Protein AF-A0A099SEY1-F1 (afdb_monomer_lite)

pLDDT: mean 81.22, std 17.18, range [34.0, 96.62]

Secondary structure (DSSP, 8-state):
--PPPPGGGGGS-TT-SEEEETT-TT-HHHHHSPPPSEEEE--S-HHHHHHHHHHHH-HHHHHHHHHT----HHHHHHHHHHHHHS-------

Foldseek 3Di:
DDDDQPPVCVPVPLAALEEADQDCDVVVNVVRHDDHVYYHDHHPDPVVVVVVVCCVPPVPVVVVVVVPDDDDPVVVVVVVVVVVVPPPPPPPD

Radius of gyration: 17.94 Å; chains: 1; bounding box: 36×26×49 Å

Structure (mmCIF, N/CA/C/O backbone):
data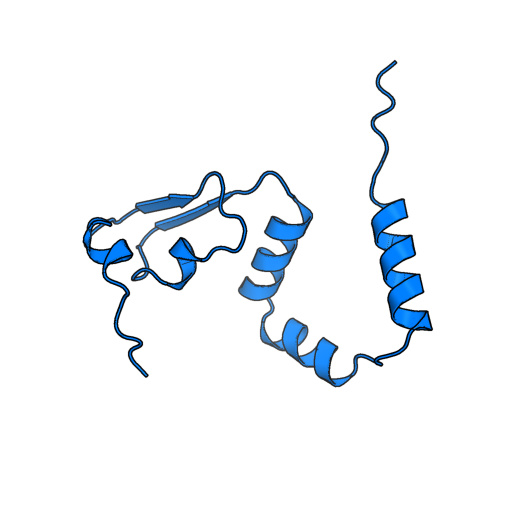_AF-A0A099SEY1-F1
#
_entry.id   AF-A0A099SEY1-F1
#
loop_
_atom_site.group_PDB
_atom_site.id
_atom_site.type_symbol
_atom_site.label_atom_id
_atom_site.label_alt_id
_atom_site.label_comp_id
_atom_site.label_asym_id
_atom_site.label_entity_id
_atom_site.label_seq_id
_atom_site.pdbx_PDB_ins_code
_atom_site.Cartn_x
_atom_site.Cartn_y
_atom_site.Cartn_z
_atom_site.occupancy
_atom_site.B_iso_or_equiv
_atom_site.auth_seq_id
_atom_site.auth_comp_id
_atom_site.auth_asym_id
_atom_site.auth_atom_id
_atom_site.pdbx_PDB_model_num
ATOM 1 N N . MET A 1 1 ? -9.856 -3.957 -22.414 1.00 34.00 1 MET A N 1
ATOM 2 C CA . MET A 1 1 ? -10.214 -2.550 -22.686 1.00 34.00 1 MET A CA 1
ATOM 3 C C . MET A 1 1 ? -8.911 -1.762 -22.699 1.00 34.00 1 MET A C 1
ATOM 5 O O . MET A 1 1 ? -8.273 -1.688 -21.662 1.00 34.00 1 MET A O 1
ATOM 9 N N . LYS A 1 2 ? -8.424 -1.321 -23.867 1.00 39.88 2 LYS A N 1
ATOM 10 C CA . LYS A 1 2 ? -7.212 -0.490 -23.932 1.00 39.88 2 LYS A CA 1
ATOM 11 C C . LYS A 1 2 ? -7.655 0.946 -23.675 1.00 39.88 2 LYS A C 1
ATOM 13 O O . LYS A 1 2 ? -8.324 1.524 -24.524 1.00 39.88 2 LYS A O 1
ATOM 18 N N . VAL A 1 3 ? -7.387 1.454 -22.476 1.00 55.09 3 VAL A N 1
ATOM 19 C CA . VAL A 1 3 ? -7.555 2.878 -22.177 1.00 55.09 3 VAL A CA 1
ATOM 20 C C . VAL A 1 3 ? -6.463 3.602 -22.954 1.00 55.09 3 VAL A C 1
ATOM 22 O O . VAL A 1 3 ? -5.290 3.243 -22.852 1.00 55.09 3 VAL A O 1
ATOM 25 N N . ASP A 1 4 ? -6.863 4.532 -23.813 1.00 63.91 4 ASP A N 1
ATOM 26 C CA . ASP A 1 4 ? -5.929 5.303 -24.624 1.00 63.91 4 ASP A CA 1
ATOM 27 C C . ASP A 1 4 ? -5.063 6.154 -23.681 1.00 63.91 4 ASP A C 1
ATOM 29 O O . ASP A 1 4 ? -5.590 6.904 -22.859 1.00 63.91 4 ASP A O 1
ATOM 33 N N . GLN A 1 5 ? -3.742 5.987 -23.749 1.00 58.88 5 GLN A N 1
ATOM 34 C CA . GLN A 1 5 ? -2.798 6.618 -22.822 1.00 58.88 5 GLN A CA 1
ATOM 35 C C . GLN A 1 5 ? -2.871 8.149 -22.963 1.00 58.88 5 GLN A C 1
ATOM 37 O O . GLN A 1 5 ? -2.693 8.666 -24.076 1.00 58.88 5 GLN A O 1
ATOM 42 N N . PRO A 1 6 ? -3.081 8.912 -21.876 1.00 62.97 6 PRO A N 1
ATOM 43 C CA . PRO A 1 6 ? -3.049 10.364 -21.934 1.00 62.97 6 PRO A CA 1
ATOM 44 C C . PRO A 1 6 ? -1.735 10.875 -22.518 1.00 62.97 6 PRO A C 1
ATOM 46 O O . PRO A 1 6 ? -0.653 10.340 -22.272 1.00 62.97 6 PRO A O 1
ATOM 49 N N . LYS A 1 7 ? -1.814 11.976 -23.274 1.00 58.59 7 LYS A N 1
ATOM 50 C CA . LYS A 1 7 ? -0.659 12.576 -23.969 1.00 58.59 7 LYS A CA 1
ATOM 51 C C . LYS A 1 7 ? 0.530 12.884 -23.041 1.00 58.59 7 LYS A C 1
ATOM 53 O O . LYS A 1 7 ? 1.647 12.997 -23.539 1.00 58.59 7 LYS A O 1
ATOM 58 N N . ALA A 1 8 ? 0.298 13.003 -21.731 1.00 61.47 8 ALA A N 1
ATOM 59 C CA . ALA A 1 8 ? 1.325 13.203 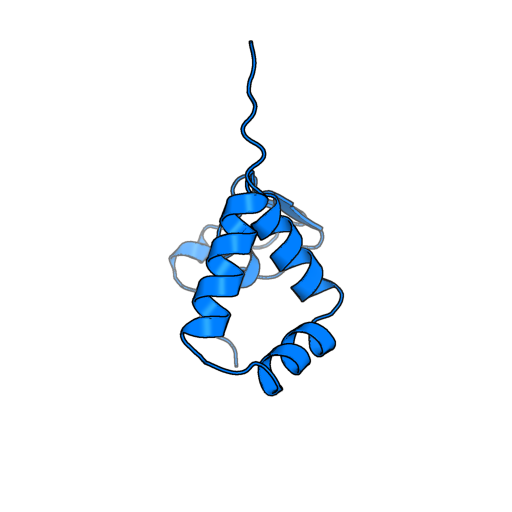-20.711 1.00 61.47 8 ALA A CA 1
ATOM 60 C C . ALA A 1 8 ? 2.362 12.062 -20.663 1.00 61.47 8 ALA A C 1
ATOM 62 O O . ALA A 1 8 ? 3.552 12.336 -20.532 1.00 61.47 8 ALA A O 1
ATOM 63 N N . TYR A 1 9 ? 1.945 10.809 -20.867 1.00 62.84 9 TYR A N 1
ATOM 64 C CA . TYR A 1 9 ? 2.825 9.637 -20.737 1.00 62.84 9 TYR A CA 1
ATOM 65 C C . TYR A 1 9 ? 3.639 9.342 -21.994 1.00 62.84 9 TYR A C 1
ATOM 67 O O . TYR A 1 9 ? 4.593 8.579 -21.956 1.00 62.84 9 TYR A O 1
ATOM 75 N N . ARG A 1 10 ? 3.336 10.015 -23.110 1.00 61.34 10 ARG A N 1
ATOM 76 C CA . ARG A 1 10 ? 4.020 9.822 -24.400 1.00 61.34 10 ARG A CA 1
ATOM 77 C C . ARG A 1 10 ? 5.495 10.250 -24.389 1.00 61.34 10 ARG A C 1
ATOM 79 O O . ARG A 1 10 ? 6.218 9.956 -25.336 1.00 61.34 10 ARG A O 1
ATOM 86 N N . ARG A 1 11 ? 5.917 11.001 -23.366 1.00 64.12 11 ARG A N 1
ATOM 87 C CA . ARG A 1 11 ? 7.316 11.405 -23.141 1.00 64.12 11 ARG A CA 1
ATOM 88 C C . ARG A 1 11 ? 8.053 10.498 -22.159 1.00 64.12 11 ARG A C 1
ATOM 90 O O . ARG A 1 11 ? 9.266 10.628 -22.057 1.00 64.12 11 ARG A O 1
ATOM 97 N N . LEU A 1 12 ? 7.346 9.613 -21.456 1.00 65.50 12 LEU A N 1
ATOM 98 C CA . LEU A 1 12 ? 7.994 8.560 -20.689 1.00 65.50 12 LEU A CA 1
ATOM 99 C C . LEU A 1 12 ? 8.536 7.568 -21.713 1.00 65.50 12 LEU A C 1
ATOM 101 O O . LEU A 1 12 ? 7.804 7.089 -22.580 1.00 65.50 12 LEU A O 1
ATOM 105 N N . CYS A 1 13 ? 9.851 7.387 -21.710 1.00 54.69 13 CYS A N 1
ATOM 106 C CA . CYS A 1 13 ? 10.559 6.587 -22.693 1.00 54.69 13 CYS A CA 1
ATOM 107 C C . CYS A 1 13 ? 9.906 5.202 -22.797 1.00 54.69 13 CYS A C 1
ATOM 109 O O . CYS A 1 13 ? 9.812 4.461 -21.825 1.00 54.69 13 CYS A O 1
ATOM 111 N N . HIS A 1 14 ? 9.431 4.851 -23.992 1.00 56.59 14 HIS A N 1
ATOM 112 C CA . HIS A 1 14 ? 8.564 3.688 -24.210 1.00 56.59 14 HIS A CA 1
ATOM 113 C C . HIS A 1 14 ? 9.275 2.324 -24.063 1.00 56.59 14 HIS A C 1
ATOM 115 O O . HIS A 1 14 ? 8.644 1.302 -24.301 1.00 56.59 14 HIS A O 1
ATOM 121 N N . ASN A 1 15 ? 10.557 2.300 -23.675 1.00 54.97 15 ASN A N 1
ATOM 122 C CA . ASN A 1 15 ? 11.408 1.106 -23.583 1.00 54.97 15 ASN A CA 1
ATOM 123 C C . ASN A 1 15 ? 12.308 1.142 -22.332 1.00 54.97 15 ASN A C 1
ATOM 125 O O . ASN A 1 15 ? 13.510 0.889 -22.418 1.00 54.97 15 ASN A O 1
ATOM 129 N N . GLU A 1 16 ? 11.772 1.504 -21.169 1.00 67.44 16 GLU A N 1
ATOM 130 C CA . GLU A 1 16 ? 12.559 1.435 -19.936 1.00 67.44 16 GLU A CA 1
ATOM 131 C C . GLU A 1 16 ? 12.391 0.072 -19.268 1.00 67.44 16 GLU A C 1
ATOM 133 O O . GLU A 1 16 ? 11.334 -0.267 -18.736 1.00 67.44 16 GLU A O 1
ATOM 138 N N . ILE A 1 17 ? 13.486 -0.693 -19.292 1.00 79.75 17 ILE A N 1
ATOM 139 C CA . ILE A 1 17 ? 13.708 -1.916 -18.508 1.00 79.75 17 ILE A CA 1
ATOM 140 C C . ILE A 1 17 ? 13.442 -1.648 -17.016 1.00 79.75 17 ILE A C 1
ATOM 142 O O . ILE A 1 17 ? 13.008 -2.540 -16.297 1.00 79.75 17 ILE A O 1
ATOM 146 N N . PHE A 1 18 ? 13.655 -0.415 -16.549 1.00 84.88 18 PHE A N 1
ATOM 147 C CA . PHE A 1 18 ? 13.619 -0.043 -15.142 1.00 84.88 18 PHE A CA 1
ATOM 148 C C . PHE A 1 18 ? 12.804 1.236 -14.916 1.00 84.88 18 PHE A C 1
ATOM 150 O O . PHE A 1 18 ? 13.143 2.273 -15.474 1.00 84.88 18 PHE A O 1
ATOM 157 N N . ASN A 1 19 ? 11.787 1.178 -14.055 1.00 86.06 19 ASN A N 1
ATOM 158 C CA . ASN A 1 19 ? 11.088 2.351 -13.525 1.00 86.06 19 ASN A CA 1
ATOM 159 C C . ASN A 1 19 ? 11.321 2.464 -12.015 1.00 86.06 19 ASN A C 1
ATOM 161 O O . ASN A 1 19 ? 11.220 1.469 -11.297 1.00 86.06 19 ASN A O 1
ATOM 165 N N . CYS A 1 20 ? 11.571 3.675 -11.523 1.00 90.06 20 CYS A N 1
ATOM 166 C CA . CYS A 1 20 ? 11.717 3.950 -10.099 1.00 90.06 20 CYS A CA 1
ATOM 167 C C . CYS A 1 20 ? 10.921 5.191 -9.710 1.00 90.06 20 CYS A C 1
ATOM 169 O O . CYS A 1 20 ? 11.182 6.290 -10.198 1.00 90.06 20 CYS A O 1
ATOM 171 N N . GLU A 1 21 ? 9.981 5.011 -8.787 1.00 90.06 21 GLU A N 1
ATOM 172 C CA . GLU A 1 21 ? 9.155 6.074 -8.230 1.00 90.06 21 GLU A CA 1
ATOM 173 C C . GLU A 1 21 ? 9.557 6.328 -6.774 1.00 90.06 21 GLU A C 1
ATOM 175 O O . GLU A 1 21 ? 9.056 5.656 -5.872 1.00 90.06 21 GLU A O 1
ATOM 180 N N . PRO A 1 22 ? 10.466 7.288 -6.509 1.00 89.62 22 PRO A N 1
ATOM 181 C CA . PRO A 1 22 ? 10.892 7.618 -5.149 1.00 89.62 22 PRO A CA 1
ATOM 182 C C . PRO A 1 22 ? 9.782 8.277 -4.318 1.00 89.62 22 PRO A C 1
ATOM 184 O O . PRO A 1 22 ? 9.828 8.220 -3.090 1.00 89.62 22 PRO A O 1
ATOM 187 N N . PHE A 1 23 ? 8.808 8.899 -4.986 1.00 93.06 23 PHE A N 1
ATOM 188 C CA . PHE A 1 23 ? 7.629 9.532 -4.399 1.00 93.06 23 PHE A CA 1
ATOM 189 C C . PHE A 1 23 ? 6.382 8.951 -5.064 1.00 93.06 23 PHE A C 1
ATOM 191 O O . PHE A 1 23 ? 5.691 9.632 -5.822 1.00 93.06 23 PHE A O 1
ATOM 198 N N . GLY A 1 24 ? 6.158 7.657 -4.850 1.00 89.50 24 GLY A N 1
ATOM 199 C CA . GLY A 1 24 ? 5.136 6.898 -5.559 1.00 89.50 24 GLY A CA 1
ATOM 200 C C . GLY A 1 24 ? 3.718 7.389 -5.287 1.00 89.50 24 GLY A C 1
ATOM 201 O O . GLY A 1 24 ? 2.874 7.337 -6.181 1.00 89.50 24 GLY A O 1
ATOM 202 N N . GLY A 1 25 ? 3.430 7.908 -4.087 1.00 93.62 25 GLY A N 1
ATOM 203 C CA . GLY A 1 25 ? 2.120 8.454 -3.754 1.00 93.62 25 GLY A CA 1
ATOM 204 C C . GLY A 1 25 ? 1.005 7.471 -4.111 1.00 93.62 25 GLY A C 1
ATOM 205 O O . GLY A 1 25 ? 1.047 6.298 -3.753 1.00 93.62 25 GLY A O 1
ATOM 206 N N . THR A 1 26 ? 0.013 7.908 -4.879 1.00 92.12 26 THR A N 1
ATOM 207 C CA . THR A 1 26 ? -1.105 7.050 -5.306 1.00 92.12 26 THR A CA 1
ATOM 208 C C . THR A 1 26 ? -0.748 6.015 -6.385 1.00 92.12 26 THR A C 1
ATOM 210 O O . THR A 1 26 ? -1.614 5.228 -6.756 1.00 92.12 26 THR A O 1
ATOM 213 N N . GLY A 1 27 ? 0.487 6.001 -6.898 1.00 90.56 27 GLY A N 1
ATOM 214 C CA . GLY A 1 27 ? 0.954 5.064 -7.928 1.00 90.56 27 GLY A CA 1
ATOM 215 C C . GLY A 1 27 ? 0.391 5.341 -9.323 1.00 90.56 27 GLY A C 1
ATOM 216 O O . GLY A 1 27 ? 0.368 4.456 -10.171 1.00 90.56 27 GLY A O 1
ATOM 217 N N . TRP A 1 28 ? -0.103 6.556 -9.572 1.00 88.56 28 TRP A N 1
ATOM 218 C CA . TRP A 1 28 ? -0.812 6.888 -10.810 1.00 88.56 28 TRP A CA 1
ATOM 219 C C . TRP A 1 28 ? 0.033 6.629 -12.065 1.00 88.56 28 TRP A C 1
ATOM 221 O O . TRP A 1 28 ? -0.450 6.038 -13.026 1.00 88.56 28 TRP A O 1
ATOM 231 N N . VAL A 1 29 ? 1.309 7.023 -12.038 1.00 84.50 29 VAL A N 1
ATOM 232 C CA . VAL A 1 29 ? 2.233 6.794 -13.157 1.00 84.50 29 VAL A CA 1
ATOM 233 C C . VAL A 1 29 ? 2.537 5.304 -13.296 1.00 84.50 29 VAL A C 1
ATOM 235 O O . VAL A 1 29 ? 2.399 4.778 -14.397 1.00 84.50 29 VAL A O 1
ATOM 238 N N . LEU A 1 30 ? 2.858 4.622 -12.192 1.00 86.31 30 LEU A N 1
ATOM 239 C CA . LEU A 1 30 ? 3.155 3.191 -12.150 1.00 86.31 30 LEU A CA 1
ATOM 240 C C . LEU A 1 30 ? 2.054 2.333 -12.786 1.00 86.31 30 LEU A C 1
ATOM 242 O O . LEU A 1 30 ? 2.361 1.428 -13.555 1.00 86.31 30 LEU A O 1
ATOM 246 N N . PHE A 1 31 ? 0.784 2.617 -12.482 1.00 85.44 31 PHE A N 1
ATOM 247 C CA . PHE A 1 31 ? -0.347 1.827 -12.981 1.00 85.44 31 PHE A CA 1
ATOM 248 C C . PHE A 1 31 ? -0.830 2.246 -14.367 1.00 85.44 31 PHE A C 1
ATOM 250 O O . PHE A 1 31 ? -1.431 1.434 -15.072 1.00 85.44 31 PHE A O 1
ATOM 257 N N . GLU A 1 32 ? -0.626 3.508 -14.747 1.00 84.12 32 GLU A N 1
ATOM 258 C CA . GLU A 1 32 ? -1.078 4.002 -16.042 1.00 84.12 32 GLU A CA 1
ATOM 259 C C . GLU A 1 32 ? -0.066 3.718 -17.146 1.00 84.12 32 GLU A C 1
ATOM 261 O O . GLU A 1 32 ? -0.481 3.411 -18.259 1.00 84.12 32 GLU A O 1
ATOM 266 N N . LYS A 1 33 ? 1.244 3.754 -16.876 1.00 82.19 33 LYS A N 1
ATOM 267 C CA . LYS A 1 33 ? 2.253 3.476 -17.904 1.00 82.19 33 LYS A CA 1
ATOM 268 C C . LYS A 1 33 ? 2.249 1.999 -18.345 1.00 82.19 33 LYS A C 1
ATOM 270 O O . LYS A 1 33 ? 1.810 1.118 -17.606 1.00 82.19 33 LYS A O 1
ATOM 275 N N . PRO A 1 34 ? 2.818 1.678 -19.521 1.00 83.38 34 PRO A N 1
ATOM 276 C CA . PRO A 1 34 ? 3.162 0.300 -19.860 1.00 83.38 34 PRO A CA 1
ATOM 277 C C . PRO A 1 34 ? 4.103 -0.326 -18.807 1.00 83.38 34 PRO A C 1
ATOM 279 O O . PRO A 1 34 ? 5.056 0.344 -18.390 1.00 83.38 34 PRO A O 1
ATOM 282 N N . PRO A 1 35 ? 3.883 -1.586 -18.386 1.00 85.50 35 PRO A N 1
ATOM 283 C CA . PRO A 1 35 ? 4.758 -2.263 -17.427 1.00 85.50 35 PRO A CA 1
ATOM 284 C C . PRO A 1 35 ? 6.222 -2.312 -17.888 1.00 85.50 35 PRO A C 1
ATOM 286 O O . PRO A 1 35 ? 6.494 -2.541 -19.067 1.00 85.50 35 PRO A O 1
ATOM 289 N N . SER A 1 36 ? 7.150 -2.111 -16.951 1.00 87.88 36 SER A N 1
ATOM 290 C CA . SER A 1 36 ? 8.604 -2.270 -17.153 1.00 87.88 36 SER A CA 1
ATOM 291 C C . SER A 1 36 ? 9.076 -3.634 -16.632 1.00 87.88 36 SER A C 1
ATOM 293 O O . SER A 1 36 ? 8.377 -4.257 -15.836 1.00 87.88 36 SER A O 1
ATOM 295 N N . GLU A 1 37 ? 10.260 -4.110 -17.040 1.00 88.94 37 GLU A N 1
ATOM 296 C CA . GLU A 1 37 ? 10.806 -5.382 -16.518 1.00 88.94 37 GLU A CA 1
ATOM 297 C C . GLU A 1 37 ? 11.071 -5.319 -15.008 1.00 88.94 37 GLU A C 1
ATOM 299 O O . GLU A 1 37 ? 10.854 -6.290 -14.283 1.00 88.94 37 GLU A O 1
ATOM 304 N N . VAL A 1 38 ? 11.520 -4.158 -14.533 1.00 89.81 38 VAL A N 1
ATOM 305 C CA . VAL A 1 38 ? 11.781 -3.874 -13.127 1.00 89.81 38 VAL A CA 1
ATOM 306 C C . VAL A 1 38 ? 11.063 -2.590 -12.736 1.00 89.81 38 VAL A C 1
ATOM 308 O O . VAL A 1 38 ? 11.229 -1.547 -13.367 1.00 89.81 38 VAL A O 1
ATOM 311 N N . GLU A 1 39 ? 10.283 -2.658 -11.661 1.00 90.69 39 GLU A N 1
ATOM 312 C CA . GLU A 1 39 ? 9.548 -1.519 -11.115 1.00 90.69 39 GLU A CA 1
ATOM 313 C C . GLU A 1 39 ? 9.827 -1.382 -9.620 1.00 90.69 39 GLU A C 1
ATOM 315 O O . GLU A 1 39 ? 9.619 -2.313 -8.838 1.00 90.69 39 GLU A O 1
ATOM 320 N N . VAL A 1 40 ? 10.310 -0.206 -9.224 1.00 92.06 40 VAL A N 1
ATOM 321 C CA . VAL A 1 40 ? 10.591 0.157 -7.837 1.00 92.06 40 VAL A CA 1
ATOM 322 C C . VAL A 1 40 ? 9.590 1.220 -7.409 1.00 92.06 40 VAL A C 1
ATOM 324 O O . VAL A 1 40 ? 9.598 2.334 -7.926 1.00 92.06 40 VAL A O 1
ATOM 327 N N . TYR A 1 41 ? 8.740 0.874 -6.447 1.00 94.12 41 TYR A N 1
ATOM 328 C CA . TYR A 1 41 ? 7.826 1.806 -5.795 1.00 94.12 41 TYR A CA 1
ATOM 329 C C . TYR A 1 41 ? 8.359 2.138 -4.402 1.00 94.12 41 TYR A C 1
ATOM 331 O O . TYR A 1 41 ? 8.607 1.234 -3.601 1.00 94.12 41 TYR A O 1
ATOM 339 N N . ASN A 1 42 ? 8.515 3.425 -4.109 1.00 94.12 42 ASN A N 1
ATOM 340 C CA . ASN A 1 42 ? 8.920 3.920 -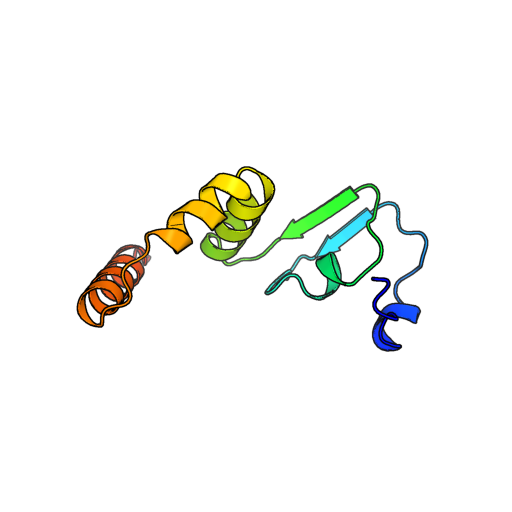2.803 1.00 94.12 42 ASN A CA 1
ATOM 341 C C . ASN A 1 42 ? 8.025 5.082 -2.369 1.00 94.12 42 ASN A C 1
ATOM 343 O O . ASN A 1 42 ? 7.667 5.946 -3.165 1.00 94.12 42 ASN A O 1
ATOM 347 N N . ASP A 1 43 ? 7.713 5.123 -1.079 1.00 96.12 43 ASP A N 1
ATOM 348 C CA . ASP A 1 43 ? 7.047 6.256 -0.452 1.00 96.12 43 ASP A CA 1
ATOM 349 C C . ASP A 1 43 ? 7.500 6.367 1.008 1.00 96.12 43 ASP A C 1
ATOM 351 O O . ASP A 1 43 ? 7.796 5.361 1.657 1.00 96.12 43 ASP A O 1
ATOM 355 N N . ILE A 1 44 ? 7.561 7.592 1.535 1.00 95.62 44 ILE A N 1
ATOM 356 C CA . ILE A 1 44 ? 7.903 7.828 2.944 1.00 95.62 44 ILE A CA 1
ATOM 357 C C . ILE A 1 44 ? 6.807 7.308 3.884 1.00 95.62 44 ILE A C 1
ATOM 359 O O . ILE A 1 44 ? 7.073 6.982 5.041 1.00 95.62 44 ILE A O 1
ATOM 363 N N . ASN A 1 45 ? 5.567 7.219 3.400 1.00 93.06 45 ASN A N 1
ATOM 364 C CA . ASN A 1 45 ? 4.450 6.702 4.164 1.00 93.06 45 ASN A CA 1
ATOM 365 C C . ASN A 1 45 ? 4.435 5.164 4.148 1.00 93.06 45 ASN A C 1
ATOM 367 O O . ASN A 1 45 ? 3.960 4.528 3.205 1.00 93.06 45 ASN A O 1
ATOM 371 N N . SER A 1 46 ? 4.895 4.559 5.244 1.00 92.38 46 SER A N 1
ATOM 372 C CA . SER A 1 46 ? 4.938 3.103 5.419 1.00 92.38 46 SER A CA 1
ATOM 373 C C . SER A 1 46 ? 3.574 2.419 5.307 1.00 92.38 46 SER A C 1
ATOM 375 O O . SER A 1 46 ? 3.506 1.283 4.840 1.00 92.38 46 SER A O 1
ATOM 377 N N . GLU A 1 47 ? 2.488 3.090 5.708 1.00 91.88 47 GLU A N 1
ATOM 378 C CA . GLU A 1 47 ? 1.130 2.542 5.600 1.00 91.88 47 GLU A CA 1
ATOM 379 C C . GLU A 1 47 ? 0.708 2.415 4.137 1.00 91.88 47 GLU A C 1
ATOM 381 O O . GLU A 1 47 ? 0.064 1.438 3.756 1.00 91.88 47 GLU A O 1
ATOM 386 N N . LEU A 1 48 ? 1.128 3.363 3.297 1.00 93.56 48 LEU A N 1
ATOM 387 C CA . LEU A 1 48 ? 0.857 3.343 1.865 1.00 93.56 48 LEU A CA 1
ATOM 388 C C . LEU A 1 48 ? 1.660 2.245 1.158 1.00 93.56 48 LEU A C 1
ATOM 390 O O . LEU A 1 48 ? 1.109 1.482 0.364 1.00 93.56 48 LEU A O 1
ATOM 394 N N . VAL A 1 49 ? 2.938 2.089 1.519 1.00 95.00 49 VAL A N 1
ATOM 395 C CA . VAL A 1 49 ? 3.772 0.976 1.036 1.00 95.00 49 VAL A CA 1
ATOM 396 C C . VAL A 1 49 ? 3.177 -0.374 1.459 1.00 95.00 49 VAL A C 1
ATOM 398 O O . VAL A 1 49 ? 3.094 -1.301 0.652 1.00 95.00 49 VAL A O 1
ATOM 401 N N . ASN A 1 50 ? 2.721 -0.499 2.710 1.00 94.94 50 ASN A N 1
ATOM 402 C CA . ASN A 1 50 ? 2.056 -1.708 3.198 1.00 94.94 50 ASN A CA 1
ATOM 403 C C . ASN A 1 50 ? 0.748 -1.989 2.448 1.00 94.94 50 ASN A C 1
ATOM 405 O O . ASN A 1 50 ? 0.499 -3.133 2.074 1.00 94.94 50 ASN A O 1
ATOM 409 N N . PHE A 1 51 ? -0.060 -0.958 2.197 1.00 94.94 51 PHE A N 1
ATOM 410 C CA . PHE A 1 51 ? -1.295 -1.074 1.431 1.00 94.94 51 PHE A CA 1
ATOM 411 C C . PHE A 1 51 ? -1.039 -1.680 0.046 1.00 94.94 51 PHE A C 1
ATOM 413 O O . PHE A 1 51 ? -1.603 -2.727 -0.274 1.00 94.94 51 PHE A O 1
ATOM 420 N N . PHE A 1 52 ? -0.132 -1.095 -0.742 1.00 95.19 52 PHE A N 1
ATOM 421 C CA . PHE A 1 52 ? 0.179 -1.621 -2.074 1.00 95.19 52 PHE A CA 1
ATOM 422 C C . PHE A 1 52 ? 0.823 -3.012 -2.033 1.00 95.19 52 PHE A C 1
ATOM 424 O O . PHE A 1 52 ? 0.552 -3.833 -2.910 1.00 95.19 52 PHE A O 1
ATOM 431 N N . ARG A 1 53 ? 1.606 -3.332 -0.993 1.00 95.44 53 ARG A N 1
ATOM 432 C CA . ARG A 1 53 ? 2.126 -4.692 -0.779 1.00 95.44 53 ARG A CA 1
ATOM 433 C C . ARG A 1 53 ? 1.004 -5.712 -0.568 1.00 95.44 53 ARG A C 1
ATOM 435 O O . ARG A 1 53 ? 1.017 -6.755 -1.213 1.00 95.44 53 ARG A O 1
ATOM 442 N N . VAL A 1 54 ? 0.024 -5.415 0.289 1.00 96.25 54 VAL A N 1
ATOM 443 C CA . VAL A 1 54 ? -1.126 -6.307 0.531 1.00 96.25 54 VAL A CA 1
ATOM 444 C C . VAL A 1 54 ? -1.952 -6.488 -0.739 1.00 96.25 54 VAL A C 1
ATOM 446 O O . VAL A 1 54 ? -2.304 -7.617 -1.072 1.00 96.25 54 VAL A O 1
ATOM 449 N N . VAL A 1 55 ? -2.206 -5.402 -1.476 1.00 95.00 55 VAL A N 1
ATOM 450 C CA . VAL A 1 55 ? -2.912 -5.456 -2.765 1.00 95.00 55 VAL A CA 1
ATOM 451 C C . VAL A 1 55 ? -2.173 -6.356 -3.762 1.00 95.00 55 VAL A C 1
ATOM 453 O O . VAL A 1 55 ? -2.813 -7.139 -4.458 1.00 95.00 55 VAL A O 1
ATOM 456 N N . LYS A 1 56 ? -0.835 -6.298 -3.803 1.00 93.69 56 LYS A N 1
ATOM 457 C CA . LYS A 1 56 ? -0.006 -7.137 -4.681 1.00 93.69 56 LYS A CA 1
ATOM 458 C C . LYS A 1 56 ? -0.001 -8.613 -4.275 1.00 93.69 56 LYS A C 1
ATOM 460 O O . LYS A 1 56 ? -0.109 -9.480 -5.135 1.00 93.69 56 LYS A O 1
ATOM 465 N N . GLU A 1 57 ? 0.185 -8.910 -2.992 1.00 96.62 57 GLU A N 1
ATOM 466 C CA . GLU A 1 57 ? 0.402 -10.283 -2.511 1.00 96.62 57 GLU A CA 1
ATOM 467 C C . GLU A 1 57 ? -0.900 -11.056 -2.272 1.00 96.62 57 GLU A C 1
ATOM 469 O O . GLU A 1 57 ? -0.916 -12.282 -2.375 1.00 96.62 57 GLU A O 1
ATOM 474 N N . LYS A 1 58 ? -1.978 -10.357 -1.897 1.00 96.50 58 LYS A N 1
ATOM 475 C CA . LYS A 1 58 ? -3.238 -10.947 -1.419 1.00 96.50 58 LYS A CA 1
ATOM 476 C C . LYS A 1 58 ? -4.478 -10.216 -1.967 1.00 96.50 58 LYS A C 1
ATOM 478 O O . LYS A 1 58 ? -5.339 -9.812 -1.179 1.00 96.50 58 LYS A O 1
ATOM 483 N N . PRO A 1 59 ? -4.602 -10.020 -3.295 1.00 95.69 59 PRO A N 1
ATOM 484 C CA . PRO A 1 59 ? -5.683 -9.219 -3.876 1.00 95.69 59 PRO A CA 1
ATOM 485 C C . PRO A 1 59 ? -7.072 -9.796 -3.581 1.00 95.69 59 PRO A C 1
ATOM 487 O O . PRO A 1 59 ? -7.989 -9.055 -3.237 1.00 95.69 59 PRO A O 1
ATOM 490 N N . GLU A 1 60 ? -7.229 -11.119 -3.659 1.00 96.00 60 GLU A N 1
ATOM 491 C CA . GLU A 1 60 ? -8.517 -11.776 -3.425 1.00 96.00 60 GLU A CA 1
ATOM 492 C C . GLU A 1 60 ? -8.959 -11.657 -1.967 1.00 96.00 60 GLU A C 1
ATOM 494 O O . GLU A 1 60 ? -10.093 -11.265 -1.705 1.00 96.00 60 GLU A O 1
ATOM 499 N N . GLN A 1 61 ? -8.063 -11.930 -1.009 1.00 95.31 61 GLN A N 1
ATOM 500 C CA . GLN A 1 61 ? -8.396 -11.799 0.412 1.00 95.31 61 GLN A CA 1
ATOM 501 C C . GLN A 1 61 ? -8.679 -10.342 0.777 1.00 95.31 61 GLN A C 1
ATOM 503 O O . GLN A 1 61 ? -9.577 -10.074 1.571 1.00 95.31 61 GLN A O 1
ATOM 508 N N . PHE A 1 62 ? -7.930 -9.403 0.192 1.00 94.31 62 PHE A N 1
ATOM 509 C CA . PHE A 1 62 ? -8.176 -7.979 0.374 1.00 94.31 62 PHE A CA 1
ATOM 510 C C . PHE A 1 62 ? -9.593 -7.607 -0.074 1.00 94.31 62 PHE A C 1
ATOM 512 O O . PHE A 1 62 ? -10.327 -7.040 0.727 1.00 94.31 62 PHE A O 1
ATOM 519 N N . ILE A 1 63 ? -10.004 -7.983 -1.293 1.00 94.75 63 ILE A N 1
ATOM 520 C CA . ILE A 1 63 ? -11.348 -7.701 -1.828 1.00 94.75 63 ILE A CA 1
ATOM 521 C C . ILE A 1 63 ? -12.437 -8.370 -0.978 1.00 94.75 63 ILE A C 1
ATOM 523 O O . ILE A 1 63 ? -13.384 -7.698 -0.576 1.00 94.75 63 ILE A O 1
ATOM 527 N N . GLN A 1 64 ? -12.273 -9.650 -0.630 1.00 94.69 64 GLN A N 1
ATOM 528 C CA . GLN A 1 64 ? -13.257 -10.409 0.154 1.00 94.69 64 GLN A CA 1
ATOM 529 C C . GLN A 1 64 ? -13.565 -9.770 1.512 1.00 94.69 64 GLN A C 1
ATOM 531 O O . GLN A 1 64 ? -14.697 -9.832 1.983 1.00 94.69 64 GLN A O 1
ATOM 536 N N . VAL A 1 65 ? -12.584 -9.135 2.162 1.00 91.50 65 VAL A N 1
ATOM 537 C CA . VAL A 1 65 ? -12.818 -8.437 3.437 1.00 91.50 65 VAL A CA 1
ATOM 538 C C . VAL A 1 65 ? -13.810 -7.277 3.278 1.00 91.50 65 VAL A C 1
ATOM 540 O O . VAL A 1 65 ? -14.566 -7.006 4.212 1.00 91.50 65 VAL A O 1
ATOM 543 N N . PHE A 1 66 ? -13.855 -6.613 2.117 1.00 90.94 66 PHE A N 1
ATOM 544 C CA . PHE A 1 66 ? -14.801 -5.518 1.873 1.00 90.94 66 PHE A CA 1
ATOM 545 C C . PHE A 1 66 ? -16.240 -5.998 1.706 1.00 90.94 66 PHE A C 1
ATOM 547 O O . PHE A 1 66 ? -17.146 -5.277 2.119 1.00 90.94 66 PHE A O 1
ATOM 554 N N . ASP A 1 67 ? -16.457 -7.211 1.196 1.00 92.06 67 ASP A N 1
ATOM 555 C CA . ASP A 1 67 ? -17.805 -7.774 1.033 1.00 92.06 67 ASP A CA 1
ATOM 556 C C . ASP A 1 67 ? -18.532 -7.932 2.379 1.00 92.06 67 ASP A C 1
ATOM 558 O O . ASP A 1 67 ? -19.755 -7.819 2.458 1.00 92.06 67 ASP A O 1
ATOM 562 N N . TYR A 1 68 ? -17.774 -8.141 3.459 1.00 88.75 68 TYR A N 1
ATOM 563 C CA . TYR A 1 68 ? -18.296 -8.296 4.820 1.00 88.75 68 TYR A CA 1
ATOM 564 C C . TYR A 1 68 ? -18.069 -7.058 5.700 1.00 88.75 68 TYR A C 1
ATOM 566 O O . TYR A 1 68 ? -18.340 -7.090 6.906 1.00 88.75 68 TYR A O 1
ATOM 574 N N . LEU A 1 69 ? -17.569 -5.956 5.132 1.00 89.88 69 LEU A N 1
ATOM 575 C CA . LEU A 1 69 ? -17.289 -4.742 5.887 1.00 89.88 69 LEU A CA 1
ATOM 576 C C . LEU A 1 69 ? -18.588 -3.997 6.215 1.00 89.88 69 LEU A C 1
ATOM 578 O O . LEU A 1 69 ? -19.260 -3.439 5.350 1.00 89.88 69 LEU A O 1
ATOM 582 N N . LEU A 1 70 ? -18.920 -3.927 7.503 1.00 90.94 70 LEU A N 1
ATOM 583 C CA . LEU A 1 70 ? -20.083 -3.179 7.972 1.00 90.94 70 LEU A CA 1
ATOM 584 C C . LEU A 1 70 ? -19.838 -1.667 7.893 1.00 90.94 70 LEU A C 1
ATOM 586 O O . LEU A 1 70 ? -18.975 -1.118 8.585 1.00 90.94 70 LEU A O 1
ATOM 590 N N . ILE A 1 71 ? -20.660 -0.974 7.103 1.00 90.94 71 ILE A N 1
ATOM 591 C CA . ILE A 1 71 ? -20.637 0.487 7.005 1.00 90.94 71 ILE A CA 1
ATOM 592 C C . ILE A 1 71 ? -21.392 1.071 8.201 1.00 90.94 71 ILE A C 1
ATOM 594 O O . ILE A 1 71 ? -22.622 1.079 8.242 1.00 90.94 71 ILE A O 1
ATOM 598 N N . SER A 1 72 ? -20.663 1.588 9.191 1.00 95.06 72 SER A N 1
ATOM 599 C CA . SER A 1 72 ? -21.268 2.313 10.309 1.00 95.06 72 SER A CA 1
ATOM 600 C C . SER A 1 72 ? -20.376 3.440 10.822 1.00 95.06 72 SER A C 1
ATOM 602 O O . SER A 1 72 ? -19.144 3.385 10.759 1.00 95.06 72 SER A O 1
ATOM 604 N N . ARG A 1 73 ? -21.009 4.475 11.389 1.00 95.25 73 ARG A N 1
ATOM 605 C CA . ARG A 1 73 ? -20.294 5.577 12.051 1.00 95.25 73 ARG A CA 1
ATOM 606 C C . ARG A 1 73 ? -19.421 5.067 13.195 1.00 95.25 73 ARG A C 1
ATOM 608 O O . ARG A 1 73 ? -18.337 5.597 13.410 1.00 95.25 73 ARG A O 1
ATOM 615 N N . GLU A 1 74 ? -19.882 4.058 13.926 1.00 95.25 74 GLU A N 1
ATOM 616 C CA . GLU A 1 74 ? -19.132 3.467 15.033 1.00 95.25 74 GLU A CA 1
ATOM 617 C C . GLU A 1 74 ? -17.848 2.783 14.548 1.00 95.25 74 GLU A C 1
ATOM 619 O O . GLU A 1 74 ? -16.772 3.055 15.085 1.00 95.25 74 GLU A O 1
ATOM 624 N N . ILE A 1 75 ? -17.935 1.981 13.481 1.00 92.50 75 ILE A N 1
ATOM 625 C CA . ILE A 1 75 ? -16.779 1.315 12.867 1.00 92.50 75 ILE A CA 1
ATOM 626 C C . ILE A 1 75 ? -15.773 2.345 12.341 1.00 92.50 75 ILE A C 1
ATOM 628 O O . ILE A 1 75 ? -14.580 2.240 12.627 1.00 92.50 75 ILE A O 1
ATOM 632 N N . PHE A 1 76 ? -16.240 3.404 11.674 1.00 93.25 76 PHE A N 1
ATOM 633 C CA . PHE A 1 76 ? -15.368 4.499 11.244 1.00 93.25 76 PHE A CA 1
ATOM 634 C C . PHE A 1 76 ? -14.623 5.150 12.421 1.00 93.25 76 PHE A C 1
ATOM 636 O O . PHE A 1 76 ? -13.405 5.327 12.372 1.00 93.25 76 PHE A O 1
ATOM 643 N N . GLN A 1 77 ? -15.331 5.479 13.508 1.00 94.88 77 GLN A N 1
ATOM 644 C CA . GLN A 1 77 ? -14.699 6.089 14.681 1.00 94.88 77 GLN A CA 1
ATOM 645 C C . GLN A 1 77 ? -13.710 5.135 15.363 1.00 94.88 77 GLN A C 1
ATOM 647 O O . GLN A 1 77 ? -12.688 5.590 15.878 1.00 94.88 77 GLN A O 1
ATOM 652 N N . LYS A 1 78 ? -13.971 3.821 15.343 1.00 91.62 78 LYS A N 1
ATOM 653 C CA . LYS A 1 78 ? -13.026 2.798 15.810 1.00 91.62 78 LYS A CA 1
ATOM 654 C C . LYS A 1 78 ? -11.735 2.822 14.986 1.00 91.62 78 LYS A C 1
ATOM 656 O O . LYS A 1 78 ? -10.660 2.922 15.575 1.00 91.62 78 LYS A O 1
ATOM 661 N N . TYR A 1 79 ? -11.819 2.803 13.654 1.00 90.75 79 TYR A N 1
ATOM 662 C CA . TYR A 1 79 ? -10.633 2.863 12.789 1.00 90.75 79 TYR A CA 1
ATOM 663 C C . TYR A 1 79 ? -9.859 4.173 12.935 1.00 90.75 79 TYR A C 1
ATOM 665 O O . TYR A 1 79 ? -8.638 4.145 13.075 1.00 90.75 79 TYR A O 1
ATOM 673 N N . LYS A 1 80 ? -10.557 5.310 13.019 1.00 90.44 80 LYS A N 1
ATOM 674 C CA . LYS A 1 80 ? -9.931 6.617 13.262 1.00 90.44 80 LYS A CA 1
ATOM 675 C C . LYS A 1 80 ? -9.147 6.655 14.580 1.00 90.44 80 LYS A C 1
ATOM 677 O O . LYS A 1 80 ? -8.100 7.286 14.661 1.00 90.44 80 LYS A O 1
ATOM 682 N N . LYS A 1 81 ? -9.637 5.997 15.634 1.00 91.69 81 LYS A N 1
ATOM 683 C CA . LYS A 1 81 ? -8.901 5.901 16.907 1.00 91.69 81 LYS A CA 1
ATOM 684 C C . LYS A 1 81 ? -7.652 5.030 16.778 1.00 91.69 81 LYS A C 1
ATOM 686 O O . LYS A 1 81 ? -6.616 5.400 17.318 1.00 91.69 81 LYS A O 1
ATOM 691 N N . LEU A 1 82 ? -7.734 3.914 16.051 1.00 85.31 82 LEU A N 1
ATOM 692 C CA . LEU A 1 82 ? -6.585 3.035 15.810 1.00 85.31 82 LEU A CA 1
ATOM 693 C C . LEU A 1 82 ? -5.481 3.747 15.016 1.00 85.31 82 LEU A C 1
ATOM 695 O O . LEU A 1 82 ? -4.317 3.657 15.395 1.00 85.31 82 LEU A O 1
ATOM 699 N N . SER A 1 83 ? -5.837 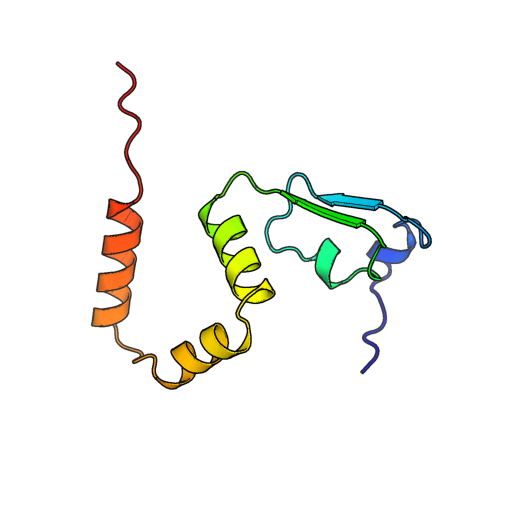4.531 13.992 1.00 77.44 83 SER A N 1
ATOM 700 C CA . SER A 1 83 ? -4.852 5.306 13.222 1.00 77.44 83 SER A CA 1
ATOM 701 C C . SER A 1 83 ? -4.142 6.370 14.067 1.00 77.44 83 SER A C 1
ATOM 703 O O . SER A 1 83 ? -2.980 6.673 13.828 1.00 77.44 83 SER A O 1
ATOM 705 N N . LEU A 1 84 ? -4.820 6.922 15.080 1.00 68.25 84 LEU A N 1
ATOM 706 C CA . LEU A 1 84 ? -4.239 7.890 16.019 1.00 68.25 84 LEU A CA 1
ATOM 707 C C . LEU A 1 84 ? -3.360 7.235 17.096 1.00 68.25 84 LEU A C 1
ATOM 709 O O . LEU A 1 84 ? -2.516 7.905 17.683 1.00 68.25 84 LEU A O 1
ATOM 713 N N . ALA A 1 85 ? -3.551 5.943 17.370 1.00 66.12 85 ALA A N 1
ATOM 714 C CA . ALA A 1 85 ? -2.734 5.197 18.326 1.00 66.12 85 ALA A CA 1
ATOM 715 C C . ALA A 1 85 ? -1.406 4.711 17.713 1.00 66.12 85 ALA A C 1
ATOM 717 O O . ALA A 1 85 ? -0.420 4.574 18.430 1.00 66.12 85 ALA A O 1
ATOM 718 N N . GLY A 1 86 ? -1.371 4.484 16.393 1.00 57.34 86 GLY A N 1
ATOM 719 C CA . GLY A 1 86 ? -0.178 4.064 15.646 1.00 57.34 86 GLY A CA 1
ATOM 720 C C . GLY A 1 86 ? 0.839 5.178 15.372 1.00 57.34 86 GLY A C 1
ATOM 721 O O . GLY A 1 86 ? 1.992 4.887 15.063 1.00 57.34 86 GLY A O 1
ATOM 722 N N . THR A 1 87 ? 0.469 6.453 15.545 1.00 54.97 87 THR A N 1
ATOM 723 C CA . THR A 1 87 ? 1.437 7.557 15.553 1.00 54.97 87 THR A CA 1
ATOM 724 C C . THR A 1 87 ? 2.153 7.571 16.900 1.00 54.97 87 THR A C 1
ATOM 726 O O . THR A 1 87 ? 1.844 8.371 17.786 1.00 54.97 87 THR A O 1
ATOM 729 N N . CYS A 1 88 ? 3.097 6.645 17.070 1.00 48.09 88 CYS A N 1
ATOM 730 C CA . CYS A 1 88 ? 4.190 6.792 18.019 1.00 48.09 88 CYS A CA 1
ATOM 731 C C . CYS A 1 88 ? 4.759 8.205 17.831 1.00 48.09 88 CYS A C 1
ATOM 733 O O . CYS A 1 88 ? 5.397 8.507 16.822 1.00 48.09 88 CYS A O 1
ATOM 735 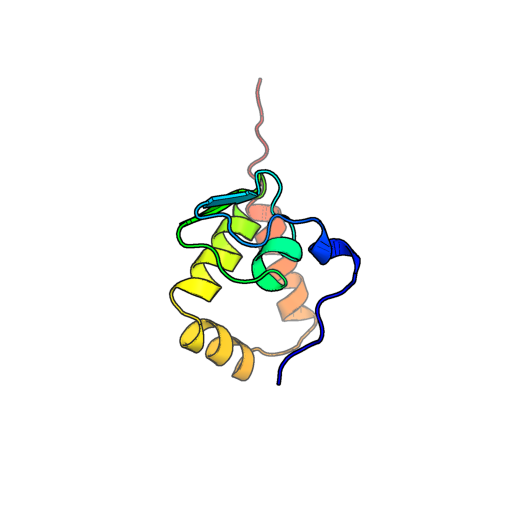N N . LYS A 1 89 ? 4.450 9.108 18.766 1.00 46.12 89 LYS A N 1
ATOM 736 C CA . LYS A 1 89 ? 5.130 10.394 18.846 1.00 46.12 89 LYS A CA 1
ATOM 737 C C . LYS A 1 89 ? 6.591 10.061 19.102 1.00 46.12 89 LYS A C 1
ATOM 739 O O . 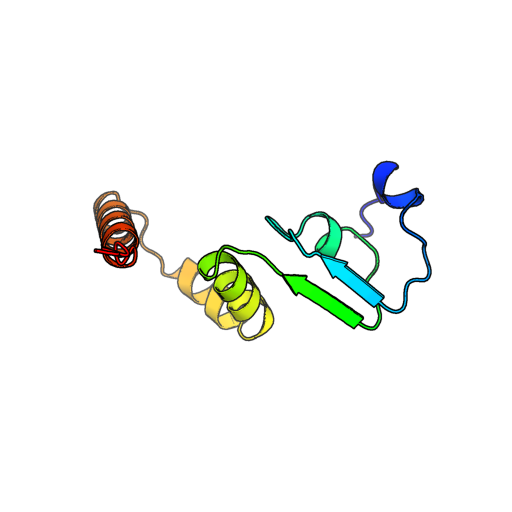LYS A 1 89 ? 6.911 9.535 20.164 1.00 46.12 89 LYS A O 1
ATOM 744 N N . THR A 1 90 ? 7.472 10.372 18.161 1.00 45.22 90 THR A N 1
ATOM 745 C CA . THR A 1 90 ? 8.894 10.505 18.459 1.00 45.22 90 THR A CA 1
ATOM 746 C C . THR A 1 90 ? 9.034 11.645 19.466 1.00 45.22 90 THR A C 1
ATOM 748 O O . THR A 1 90 ? 9.140 12.810 19.095 1.00 45.22 90 THR A O 1
ATOM 751 N N . THR A 1 91 ? 8.969 11.340 20.760 1.00 47.38 91 THR A N 1
ATOM 752 C CA . THR A 1 91 ? 9.540 12.204 21.790 1.00 47.38 91 THR A CA 1
ATOM 753 C C . THR A 1 91 ? 11.047 12.002 21.729 1.00 47.38 91 THR A C 1
ATOM 755 O O . THR A 1 91 ? 11.608 11.192 22.463 1.00 47.38 91 THR A O 1
ATOM 758 N N . SER A 1 92 ? 11.683 12.680 20.779 1.00 47.03 92 SER A N 1
ATOM 759 C CA . SER A 1 92 ? 13.097 13.022 20.865 1.00 47.03 92 SER A CA 1
ATOM 760 C C . SER A 1 92 ? 13.229 14.073 21.966 1.00 47.03 92 SER A C 1
ATOM 762 O O . SER A 1 92 ? 12.621 15.142 21.860 1.00 47.03 92 SER A O 1
ATOM 764 N N . GLY A 1 93 ? 13.914 13.699 23.047 1.00 38.53 93 GLY A N 1
ATOM 765 C CA . GLY A 1 93 ? 14.398 14.633 24.064 1.00 38.53 93 GLY A CA 1
ATOM 766 C C . GLY A 1 93 ? 15.511 15.533 23.547 1.00 38.53 93 GLY A C 1
ATOM 767 O O . GLY A 1 93 ? 15.939 15.345 22.385 1.00 38.53 93 GLY A O 1
#

Sequence (93 aa):
MKVDQPKAYRRLCHNEIFNCEPFGGTGWVLFEKPPSEVEVYNDINSELVNFFRVVKEKPEQFIQVFDYLLISREIFQKYKKLSLAGTCKTTSG